Protein AF-A0A7S2AW70-F1 (afdb_monomer_lite)

Organism: NCBI:txid41880

Secondary structure (DSSP, 8-state):
-HHHHHHHHS--S------PBP------SSS-TTEEE-SSSPPEEEEEEEE--GGGB-HHHHHTT-TTS--HHHHHHHHHHHHTT-EEEEEEE-EEE----------B-----SS-PPPP----SGGGTTHHHHHHHHHH-

Radius of gyration: 27.67 Å; chains: 1; bounding box: 59×29×71 Å

pLDDT: mean 71.29, std 17.68, range [46.5, 97.06]

Foldseek 3Di:
DLVVVLVVLDQPPDDPDDFDWDQDQDPDDPDPAQKDFDPPAQWDQDAKDQALDPVFADVVLVVCVDPPDNDPVSVVVSVVSSVVSGGIGGDITGIDRHHRDRDRPRDGDDPRPVSPDDDDDQDPPPVCPDPNNVVSVVSVD

Sequence (141 aa):
ELRDLIRTLGRGSNVTGELRRSLRQVERSRMPDGVVRSSSEPREMRGLEQSDAISRMLPTEYMLLSERAPQPASKQRFHLRRLEHELSCYELSGWTNLPAATSEDKTEVRPTADGGPIIVCLDTSGSMSGAREAVAKCVGL

Structure (mmCIF, N/CA/C/O backbone):
data_AF-A0A7S2AW70-F1
#
_entry.id   AF-A0A7S2AW70-F1
#
loop_
_atom_site.group_PDB
_atom_site.id
_atom_site.type_symbol
_atom_site.label_atom_id
_atom_site.label_alt_id
_atom_site.label_comp_id
_atom_site.label_asym_id
_atom_site.label_entity_id
_atom_site.label_seq_id
_atom_site.pdbx_PDB_ins_code
_atom_site.Cartn_x
_atom_site.Cartn_y
_atom_site.Cartn_z
_atom_site.occupancy
_atom_site.B_iso_or_equiv
_atom_site.auth_seq_id
_atom_site.auth_comp_id
_atom_site.auth_asym_id
_atom_site.auth_atom_id
_atom_site.pdbx_PDB_model_num
ATOM 1 N N . GLU A 1 1 ? 40.892 9.885 -28.367 1.00 57.06 1 GLU A N 1
ATOM 2 C CA . GLU A 1 1 ? 40.682 8.711 -27.488 1.00 57.06 1 GLU A CA 1
ATOM 3 C C . GLU A 1 1 ? 39.300 8.741 -26.812 1.00 57.06 1 GLU A C 1
ATOM 5 O O . GLU A 1 1 ? 38.321 8.445 -27.480 1.00 57.06 1 GLU A O 1
ATOM 10 N N . LEU A 1 2 ? 39.147 9.157 -25.543 1.00 57.28 2 LEU A N 1
ATOM 11 C CA . LEU A 1 2 ? 37.878 8.994 -24.795 1.00 57.28 2 LEU A CA 1
ATOM 12 C C . LEU A 1 2 ? 36.698 9.826 -25.340 1.00 57.28 2 LEU A C 1
ATOM 14 O O . LEU A 1 2 ? 35.571 9.344 -25.406 1.00 57.28 2 LEU A O 1
ATOM 18 N N . ARG A 1 3 ? 36.958 11.061 -25.789 1.00 57.34 3 ARG A N 1
ATOM 19 C CA . ARG A 1 3 ? 35.945 11.913 -26.445 1.00 57.34 3 ARG A CA 1
ATOM 20 C C . ARG A 1 3 ? 35.459 11.336 -27.774 1.00 57.34 3 ARG A C 1
ATOM 22 O O . ARG A 1 3 ? 34.314 11.568 -28.141 1.00 57.34 3 ARG A O 1
ATOM 29 N N . ASP A 1 4 ? 36.314 10.599 -28.477 1.00 63.22 4 ASP A N 1
ATOM 30 C CA . ASP A 1 4 ? 35.952 9.974 -29.749 1.00 63.22 4 ASP A CA 1
ATOM 31 C C . ASP A 1 4 ? 35.090 8.740 -29.494 1.00 63.22 4 ASP A C 1
ATOM 33 O O . ASP A 1 4 ? 34.064 8.586 -30.140 1.00 63.22 4 ASP A O 1
ATOM 37 N N . LEU A 1 5 ? 35.406 7.949 -28.461 1.00 62.53 5 LEU A N 1
ATOM 38 C CA . LEU A 1 5 ? 34.569 6.830 -28.016 1.00 62.53 5 LEU A CA 1
ATOM 39 C C . LEU A 1 5 ? 33.154 7.291 -27.624 1.00 62.53 5 LEU A C 1
ATOM 41 O O . LEU A 1 5 ? 32.171 6.692 -28.047 1.00 62.53 5 LEU A O 1
ATOM 45 N N . ILE A 1 6 ? 33.048 8.395 -26.874 1.00 60.97 6 ILE A N 1
ATOM 46 C CA . ILE A 1 6 ? 31.762 8.997 -26.481 1.00 60.97 6 ILE A CA 1
ATOM 47 C C . ILE A 1 6 ? 31.001 9.537 -27.695 1.00 60.97 6 ILE A C 1
ATOM 49 O O . ILE A 1 6 ? 29.780 9.505 -27.696 1.00 60.97 6 ILE A O 1
ATOM 53 N N . ARG A 1 7 ? 31.681 10.006 -28.747 1.00 58.25 7 ARG A N 1
ATOM 54 C CA . ARG A 1 7 ? 31.029 10.422 -30.002 1.00 58.25 7 ARG A CA 1
ATOM 55 C C . ARG A 1 7 ? 30.567 9.238 -30.846 1.00 58.25 7 ARG A C 1
ATOM 57 O O . ARG A 1 7 ? 29.539 9.353 -31.499 1.00 58.25 7 ARG A O 1
ATOM 64 N N . THR A 1 8 ? 31.288 8.119 -30.806 1.00 61.03 8 THR A N 1
ATOM 65 C CA . THR A 1 8 ? 30.884 6.860 -31.450 1.00 61.03 8 THR A CA 1
ATOM 66 C C . THR A 1 8 ? 29.718 6.196 -30.711 1.00 61.03 8 THR A C 1
ATOM 68 O O . THR A 1 8 ? 28.869 5.576 -31.341 1.00 61.03 8 THR A O 1
ATOM 71 N N . LEU A 1 9 ? 29.657 6.344 -29.383 1.00 62.09 9 LEU A N 1
ATOM 72 C CA . LEU A 1 9 ? 28.533 5.906 -28.547 1.00 62.09 9 LEU A CA 1
ATOM 73 C C . LEU A 1 9 ? 27.366 6.910 -28.595 1.00 62.09 9 LEU A C 1
ATOM 75 O O . LEU A 1 9 ? 26.207 6.532 -28.535 1.00 62.09 9 LEU A O 1
ATOM 79 N N . GLY A 1 10 ? 27.644 8.205 -28.697 1.00 52.88 10 GLY A N 1
ATOM 80 C CA . GLY A 1 10 ? 26.660 9.272 -28.575 1.00 52.88 10 GLY A CA 1
ATOM 81 C C . GLY A 1 10 ? 25.632 9.286 -29.703 1.00 52.88 10 GLY A C 1
ATOM 82 O O . GLY A 1 10 ? 25.942 9.048 -30.867 1.00 52.88 10 GLY A O 1
ATOM 83 N N . ARG A 1 11 ? 24.392 9.631 -29.331 1.00 58.94 11 ARG A N 1
ATOM 84 C CA . ARG A 1 11 ? 23.254 9.866 -30.231 1.00 58.94 11 ARG A CA 1
ATOM 85 C C . ARG A 1 11 ? 23.699 10.691 -31.437 1.00 58.94 11 ARG A C 1
ATOM 87 O O . ARG A 1 11 ? 24.027 11.866 -31.282 1.00 58.94 11 ARG A O 1
ATOM 94 N N . GLY A 1 12 ? 23.685 10.073 -32.618 1.00 51.19 12 GLY A N 1
ATOM 95 C CA . GLY A 1 12 ? 24.036 10.723 -33.874 1.00 51.19 12 GLY A CA 1
ATOM 96 C C . GLY A 1 12 ? 23.278 12.040 -34.030 1.00 51.19 12 GLY A C 1
ATOM 97 O O . GLY A 1 12 ? 22.069 12.052 -34.242 1.00 51.19 12 GLY A O 1
ATOM 98 N N . SER A 1 13 ? 23.994 13.157 -33.908 1.00 47.97 13 SER A N 1
ATOM 99 C CA . SER A 1 13 ? 23.440 14.511 -34.015 1.00 47.97 13 SER A CA 1
ATOM 100 C C . SER A 1 13 ? 23.059 14.894 -35.448 1.00 47.97 13 SER A C 1
ATOM 102 O O . SER A 1 13 ? 22.495 15.961 -35.661 1.00 47.97 13 SER A O 1
ATOM 104 N N . ASN A 1 14 ? 23.341 14.028 -36.426 1.00 51.59 14 ASN A N 1
ATOM 105 C CA . ASN A 1 14 ? 23.134 14.281 -37.850 1.00 51.59 14 ASN A CA 1
ATOM 106 C C . ASN A 1 14 ? 22.245 13.200 -38.483 1.00 51.59 14 ASN A C 1
ATOM 108 O O . ASN A 1 14 ? 22.682 12.499 -39.393 1.00 51.59 14 ASN A O 1
ATOM 112 N N . VAL A 1 15 ? 21.009 13.034 -38.000 1.00 52.91 15 VAL A N 1
ATOM 113 C CA . VAL A 1 15 ? 20.069 12.061 -38.581 1.00 52.91 15 VAL A CA 1
ATOM 114 C C . VAL A 1 15 ? 18.876 12.758 -39.227 1.00 52.91 15 VAL A C 1
ATOM 116 O O . VAL A 1 15 ? 17.962 13.241 -38.563 1.00 52.91 15 VAL A O 1
ATOM 119 N N . THR A 1 16 ? 18.888 12.751 -40.556 1.00 51.47 16 THR A N 1
ATOM 120 C CA . THR A 1 16 ? 17.732 12.899 -41.446 1.00 51.47 16 THR A CA 1
ATOM 121 C C . THR A 1 16 ? 17.115 11.513 -41.662 1.00 51.47 16 THR A C 1
ATOM 123 O O . THR A 1 16 ? 17.454 10.826 -42.622 1.00 51.47 16 THR A O 1
ATOM 126 N N . GLY A 1 17 ? 16.279 11.055 -40.729 1.00 52.06 17 GLY A N 1
ATOM 127 C CA . GLY A 1 17 ? 15.546 9.787 -40.836 1.00 52.06 17 GLY A CA 1
ATOM 128 C C . GLY A 1 17 ? 14.056 10.030 -41.072 1.00 52.06 17 GLY A C 1
ATOM 129 O O . GLY A 1 17 ? 13.496 10.977 -40.519 1.00 52.06 17 GLY A O 1
ATOM 130 N N . GLU A 1 18 ? 13.410 9.195 -41.891 1.00 51.47 18 GLU A N 1
ATOM 131 C CA . GLU A 1 18 ? 11.974 9.321 -42.167 1.00 51.47 18 GLU A CA 1
ATOM 132 C C . GLU A 1 18 ? 11.114 9.072 -40.921 1.00 51.47 18 GLU A C 1
ATOM 134 O O . GLU A 1 18 ? 11.387 8.201 -40.089 1.00 51.47 18 GLU A O 1
ATOM 139 N N . LEU A 1 19 ? 10.044 9.862 -40.813 1.00 51.38 19 LEU A N 1
ATOM 140 C CA . LEU A 1 19 ? 9.111 9.874 -39.694 1.00 51.38 19 LEU A CA 1
ATOM 141 C C . LEU A 1 19 ? 8.426 8.501 -39.553 1.00 51.38 19 LEU A C 1
ATOM 143 O O . LEU A 1 19 ? 7.572 8.140 -40.363 1.00 51.38 19 LEU A O 1
ATOM 147 N N . ARG A 1 20 ? 8.760 7.728 -38.512 1.00 54.00 20 ARG A N 1
ATOM 148 C CA . ARG A 1 20 ? 8.063 6.469 -38.207 1.00 54.00 20 ARG A CA 1
ATOM 149 C C . ARG A 1 20 ? 7.052 6.671 -37.085 1.00 54.00 20 ARG A C 1
ATOM 151 O O . ARG A 1 20 ? 7.392 7.099 -35.989 1.00 54.00 20 ARG A O 1
ATOM 158 N N . ARG A 1 21 ? 5.793 6.329 -37.363 1.00 53.81 21 ARG A N 1
ATOM 159 C CA . ARG A 1 21 ? 4.723 6.272 -36.359 1.00 53.81 21 ARG A CA 1
ATOM 160 C C . ARG A 1 21 ? 4.847 4.947 -35.609 1.00 53.81 21 ARG A C 1
ATOM 162 O O . ARG A 1 21 ? 4.713 3.898 -36.233 1.00 53.81 21 ARG A O 1
ATOM 169 N N . SER A 1 22 ? 5.113 4.981 -34.306 1.00 47.31 22 SER A N 1
ATOM 170 C CA . SER A 1 22 ? 5.024 3.790 -33.459 1.00 47.31 22 SER A CA 1
ATOM 171 C C . SER A 1 22 ? 3.729 3.813 -32.655 1.00 47.31 22 SER A C 1
ATOM 173 O O . SER A 1 22 ? 3.302 4.852 -32.155 1.00 47.31 22 SER A O 1
ATOM 175 N N . LEU A 1 23 ? 3.089 2.650 -32.554 1.00 46.62 23 LEU A N 1
ATOM 176 C CA . LEU A 1 23 ? 1.958 2.443 -31.661 1.00 46.62 23 LEU A CA 1
ATOM 177 C C . LEU A 1 23 ? 2.520 2.354 -30.238 1.00 46.62 23 LEU A C 1
ATOM 179 O O . LEU A 1 23 ? 3.296 1.447 -29.937 1.00 46.62 23 LEU A O 1
ATOM 183 N N . ARG A 1 24 ? 2.180 3.308 -29.368 1.00 49.53 24 ARG A N 1
ATOM 184 C CA . ARG A 1 24 ? 2.496 3.202 -27.940 1.00 49.53 24 ARG A CA 1
ATOM 185 C C . ARG A 1 24 ? 1.381 2.429 -27.251 1.00 49.53 24 ARG A C 1
ATOM 187 O O . ARG A 1 24 ? 0.260 2.916 -27.153 1.00 49.53 24 ARG A O 1
ATOM 194 N N . GLN A 1 25 ? 1.706 1.249 -26.734 1.00 50.03 25 GLN A N 1
ATOM 195 C CA . GLN A 1 25 ? 0.870 0.595 -25.738 1.00 50.03 25 GLN A CA 1
ATOM 196 C C . GLN A 1 25 ? 0.971 1.414 -24.448 1.00 50.03 25 GLN A C 1
ATOM 198 O O . GLN A 1 25 ? 2.033 1.497 -23.833 1.00 50.03 25 GLN A O 1
ATOM 203 N N . VAL A 1 26 ? -0.111 2.098 -24.082 1.00 49.47 26 VAL A N 1
ATOM 204 C CA . VAL A 1 26 ? -0.197 2.804 -22.804 1.00 49.47 26 VAL A CA 1
ATOM 205 C C . VAL A 1 26 ? -0.673 1.794 -21.769 1.00 49.47 26 VAL A C 1
ATOM 207 O O . VAL A 1 26 ? -1.849 1.437 -21.738 1.00 49.47 26 VAL A O 1
ATOM 210 N N . GLU A 1 27 ? 0.241 1.325 -20.923 1.00 47.09 27 GLU A N 1
ATOM 211 C CA . GLU A 1 27 ? -0.125 0.577 -19.722 1.00 47.09 27 GLU A CA 1
ATOM 212 C C . GLU A 1 27 ? -0.909 1.504 -18.794 1.00 47.09 27 GLU A C 1
ATOM 214 O O . GLU A 1 27 ? -0.374 2.403 -18.137 1.00 47.09 27 GLU A O 1
ATOM 219 N N . ARG A 1 28 ? -2.229 1.327 -18.776 1.00 46.66 28 ARG A N 1
ATOM 220 C CA . ARG A 1 28 ? -3.062 1.946 -17.757 1.00 46.66 28 ARG A CA 1
ATOM 221 C C . ARG A 1 28 ? -2.928 1.132 -16.480 1.00 46.66 28 ARG A C 1
ATOM 223 O O . ARG A 1 28 ? -3.422 0.015 -16.403 1.00 46.66 28 ARG A O 1
ATOM 230 N N . SER A 1 29 ? -2.406 1.801 -15.458 1.00 46.50 29 SER A N 1
ATOM 231 C CA . SER A 1 29 ? -2.372 1.368 -14.062 1.00 46.50 29 SER A CA 1
ATOM 232 C C . SER A 1 29 ? -1.184 0.487 -13.690 1.00 46.50 29 SER A C 1
ATOM 234 O O . SER A 1 29 ? -0.653 -0.264 -14.493 1.00 46.50 29 SER A O 1
ATOM 236 N N . ARG A 1 30 ? -0.785 0.608 -12.421 1.00 49.00 30 ARG A N 1
ATOM 237 C CA . ARG A 1 30 ? 0.294 -0.119 -11.733 1.00 49.00 30 ARG A CA 1
ATOM 238 C C . ARG A 1 30 ? -0.058 -1.610 -11.547 1.00 49.00 30 ARG A C 1
ATOM 240 O O . ARG A 1 30 ? 0.011 -2.117 -10.431 1.00 49.00 30 ARG A O 1
ATOM 247 N N . MET A 1 31 ? -0.538 -2.272 -12.596 1.00 49.56 31 MET A N 1
ATOM 248 C CA . MET A 1 31 ? -1.086 -3.629 -12.577 1.00 49.56 31 MET A CA 1
ATOM 249 C C . MET A 1 31 ? -0.287 -4.534 -13.526 1.00 49.56 31 MET A C 1
ATOM 251 O O . MET A 1 31 ? 0.224 -4.037 -14.525 1.00 49.56 31 MET A O 1
ATOM 255 N N . PRO A 1 32 ? -0.177 -5.843 -13.240 1.00 49.19 32 PRO A N 1
ATOM 256 C CA . PRO A 1 32 ? 0.391 -6.811 -14.177 1.00 49.19 32 PRO A CA 1
ATOM 257 C C . PRO A 1 32 ? -0.370 -6.823 -15.512 1.00 49.19 32 PRO A C 1
ATOM 259 O O . PRO A 1 32 ? -1.577 -6.566 -15.535 1.00 49.19 32 PRO A O 1
ATOM 262 N N . ASP A 1 33 ? 0.326 -7.161 -16.599 1.00 49.91 33 ASP A N 1
ATOM 263 C CA . ASP A 1 33 ? -0.236 -7.232 -17.951 1.00 49.91 33 ASP A CA 1
ATOM 264 C C . ASP A 1 33 ? -1.578 -7.979 -18.002 1.00 49.91 33 ASP A C 1
ATOM 266 O O . ASP A 1 33 ? -1.687 -9.141 -17.611 1.00 49.91 33 ASP A O 1
ATOM 270 N N . GLY A 1 34 ? -2.599 -7.306 -18.540 1.00 55.84 34 GLY A N 1
ATOM 271 C CA . GLY A 1 34 ? -3.850 -7.932 -18.972 1.00 55.84 34 GLY A CA 1
ATOM 272 C C . GLY A 1 34 ? -4.883 -8.225 -17.887 1.00 55.84 34 GLY A C 1
ATOM 273 O O . GLY A 1 34 ? -5.829 -8.951 -18.176 1.00 55.84 34 GLY A O 1
ATOM 274 N N . VAL A 1 35 ? -4.759 -7.686 -16.668 1.00 60.81 35 VAL A N 1
ATOM 275 C CA . VAL A 1 35 ? -5.699 -8.008 -15.582 1.00 60.81 35 VAL A CA 1
ATOM 276 C C . VAL A 1 35 ? -6.289 -6.758 -14.926 1.00 60.81 35 VAL A C 1
ATOM 278 O O . VAL A 1 35 ? -5.572 -5.901 -14.412 1.00 60.81 35 VAL A O 1
ATOM 281 N N . VAL A 1 36 ? -7.621 -6.661 -14.898 1.00 62.88 36 VAL A N 1
ATOM 282 C CA . VAL A 1 36 ? -8.357 -5.583 -14.215 1.00 62.88 36 VAL A CA 1
ATOM 283 C C . VAL A 1 36 ? -9.093 -6.163 -13.010 1.00 62.88 36 VAL A C 1
ATOM 285 O O . VAL A 1 36 ? -9.616 -7.279 -13.059 1.00 62.88 36 VAL A O 1
ATOM 288 N N . ARG A 1 37 ? -9.148 -5.397 -11.914 1.00 64.31 37 ARG A N 1
ATOM 289 C CA . ARG A 1 37 ? -9.994 -5.737 -10.766 1.00 64.31 37 ARG A CA 1
ATOM 290 C C . ARG A 1 37 ? -11.453 -5.714 -11.201 1.00 64.31 37 ARG A C 1
ATOM 292 O O . ARG A 1 37 ? -11.956 -4.669 -11.605 1.00 64.31 37 ARG A O 1
ATOM 299 N N . SER A 1 38 ? -12.123 -6.847 -11.082 1.00 65.00 38 SER A N 1
ATOM 300 C CA . SER A 1 38 ? -13.531 -6.981 -11.421 1.00 65.00 38 SER A CA 1
ATOM 301 C C . SER A 1 38 ? -14.346 -7.312 -10.181 1.00 65.00 38 SER A C 1
ATOM 303 O O . SER A 1 38 ? -13.997 -8.191 -9.393 1.00 65.00 38 SER A O 1
ATOM 305 N N . SER A 1 39 ? -15.457 -6.599 -10.007 1.00 64.94 39 SER A N 1
ATOM 306 C CA . SER A 1 39 ? -16.434 -6.875 -8.954 1.00 64.94 39 SER A CA 1
ATOM 307 C C . SER A 1 39 ? -17.309 -8.096 -9.257 1.00 64.94 39 SER A C 1
ATOM 309 O O . SER A 1 39 ? -17.989 -8.566 -8.345 1.00 64.94 39 SER A O 1
ATOM 311 N N . SER A 1 40 ? -17.295 -8.600 -10.500 1.00 66.62 40 SER A N 1
ATOM 312 C CA . SER A 1 40 ? -18.115 -9.730 -10.956 1.00 66.62 40 SER A CA 1
ATOM 313 C C . SER A 1 40 ? -17.413 -11.088 -10.893 1.00 66.62 40 SER A C 1
ATOM 315 O O . SER A 1 40 ? -18.087 -12.106 -11.010 1.00 66.62 40 SER A O 1
ATOM 317 N N . G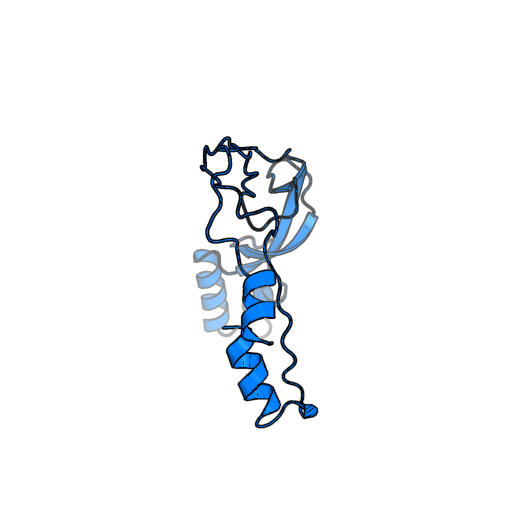LU A 1 41 ? -16.091 -11.123 -10.717 1.00 73.69 41 GLU A N 1
ATOM 318 C CA . GLU A 1 41 ? -15.333 -12.378 -10.632 1.00 73.69 41 GLU A CA 1
ATOM 319 C C . GLU A 1 41 ? -15.322 -12.962 -9.216 1.00 73.69 41 GLU A C 1
ATOM 321 O O . GLU A 1 41 ? -15.451 -12.217 -8.234 1.00 73.69 41 GLU A O 1
ATOM 326 N N . PRO A 1 42 ? -15.093 -14.284 -9.080 1.00 66.50 42 PRO A N 1
ATOM 327 C CA . PRO A 1 42 ? -14.761 -14.896 -7.801 1.00 66.50 42 PRO A CA 1
ATOM 328 C C . PRO A 1 42 ? -13.619 -14.133 -7.119 1.00 66.50 42 PRO A C 1
ATOM 330 O O . PRO A 1 42 ? -12.559 -13.901 -7.701 1.00 66.50 42 PRO A O 1
ATOM 333 N N . ARG A 1 43 ? -13.860 -13.696 -5.881 1.00 78.31 43 ARG A N 1
ATOM 334 C CA . ARG A 1 43 ? -12.911 -12.878 -5.122 1.00 78.31 43 ARG A CA 1
ATOM 335 C C . ARG A 1 43 ? -12.053 -13.763 -4.235 1.00 78.31 43 ARG A C 1
ATOM 337 O O . ARG A 1 43 ? -12.583 -14.506 -3.413 1.00 78.31 43 ARG A O 1
ATOM 344 N N . GLU A 1 44 ? -10.744 -13.617 -4.362 1.00 81.62 44 GLU A N 1
ATOM 345 C CA . GLU A 1 44 ? -9.764 -14.263 -3.496 1.00 81.62 44 GLU A CA 1
ATOM 346 C C . GLU A 1 44 ? -9.170 -13.257 -2.510 1.00 81.62 44 GLU A C 1
ATOM 348 O O . GLU A 1 44 ? -9.088 -12.053 -2.780 1.00 81.62 44 GLU A O 1
ATOM 353 N N . MET A 1 45 ? -8.742 -13.765 -1.355 1.00 85.75 45 MET A N 1
ATOM 354 C CA . MET A 1 45 ? -8.034 -12.978 -0.355 1.00 85.75 45 MET A CA 1
ATOM 355 C C . MET A 1 45 ? -6.560 -12.880 -0.754 1.00 85.75 45 MET A C 1
ATOM 357 O O . MET A 1 45 ? -5.861 -13.892 -0.763 1.00 85.75 45 MET A O 1
ATOM 361 N N . ARG A 1 46 ? -6.088 -11.682 -1.113 1.00 81.81 46 ARG A N 1
ATOM 362 C CA . ARG A 1 46 ? -4.734 -11.506 -1.682 1.00 81.81 46 ARG A CA 1
ATOM 363 C C . ARG A 1 46 ? -3.856 -10.465 -1.000 1.00 81.81 46 ARG A C 1
ATOM 365 O O . ARG A 1 46 ? -2.663 -10.416 -1.291 1.00 81.81 46 ARG A O 1
ATOM 372 N N . GLY A 1 47 ? -4.409 -9.658 -0.102 1.00 88.44 47 GLY A N 1
ATOM 373 C CA . GLY A 1 47 ? -3.682 -8.538 0.483 1.00 88.44 47 GLY A CA 1
ATOM 374 C C . GLY A 1 47 ? -4.400 -7.899 1.662 1.00 88.44 47 GLY A C 1
ATOM 375 O O . GLY A 1 47 ? -5.274 -8.507 2.287 1.00 88.44 47 GLY A O 1
ATOM 376 N N . LEU A 1 48 ? -4.010 -6.660 1.947 1.00 92.12 48 LEU A N 1
ATOM 377 C CA . LEU A 1 48 ? -4.614 -5.803 2.958 1.00 92.12 48 LEU A CA 1
ATOM 378 C C . LEU A 1 48 ? -5.114 -4.522 2.293 1.00 92.12 48 LEU A C 1
ATOM 380 O O . LEU A 1 48 ? -4.432 -3.955 1.443 1.00 92.12 48 LEU A O 1
ATOM 384 N N . GLU A 1 49 ? -6.277 -4.054 2.715 1.00 92.69 49 GLU A N 1
ATOM 385 C CA . GLU A 1 49 ? -6.877 -2.795 2.286 1.00 92.69 49 GLU A CA 1
ATOM 386 C C . GLU A 1 49 ? -7.385 -2.012 3.500 1.00 92.69 49 GLU A C 1
ATOM 388 O O . GLU A 1 49 ? -7.563 -2.567 4.586 1.00 92.69 49 GLU A O 1
ATOM 393 N N . GLN A 1 50 ? -7.629 -0.719 3.312 1.00 94.88 50 GLN A N 1
ATOM 394 C CA . GLN A 1 50 ? -8.404 0.077 4.257 1.00 94.88 50 GLN A CA 1
ATOM 395 C C . GLN A 1 50 ? -9.871 0.060 3.828 1.00 94.88 50 GLN A C 1
ATOM 397 O O . GLN A 1 50 ? -10.187 0.295 2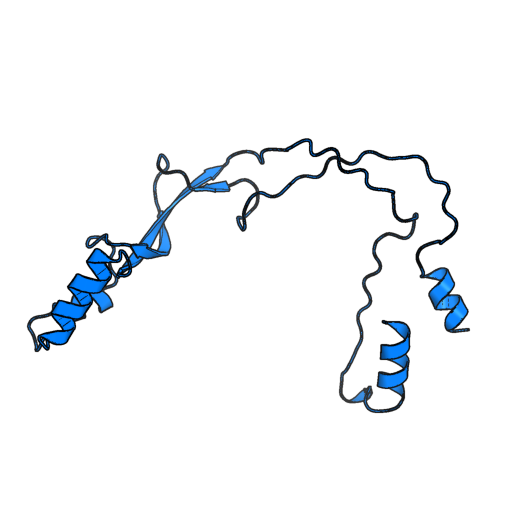.661 1.00 94.88 50 GLN A O 1
ATOM 402 N N . SER A 1 51 ? -10.760 -0.297 4.750 1.00 93.38 51 SER A N 1
ATOM 403 C CA . SER A 1 51 ? -12.198 -0.387 4.502 1.00 93.38 51 SER A CA 1
ATOM 404 C C . SER A 1 51 ? -12.980 -0.193 5.808 1.00 93.38 51 SER A C 1
ATOM 406 O O . SER A 1 51 ? -12.414 -0.002 6.877 1.00 93.38 51 SER A O 1
ATOM 408 N N . ASP A 1 52 ? -14.304 -0.248 5.750 1.00 94.50 52 ASP A N 1
ATOM 409 C CA . ASP A 1 52 ? -15.217 -0.311 6.898 1.00 94.50 52 ASP A CA 1
ATOM 410 C C . ASP A 1 52 ? -15.822 -1.721 7.086 1.00 94.50 52 ASP A C 1
ATOM 412 O O . ASP A 1 52 ? -16.685 -1.946 7.945 1.00 94.50 52 ASP A O 1
ATOM 416 N N . ALA A 1 53 ? -15.367 -2.690 6.284 1.00 92.88 53 ALA A N 1
ATOM 417 C CA . ALA A 1 53 ? -15.881 -4.052 6.234 1.00 92.88 53 ALA A CA 1
ATOM 418 C C . ALA A 1 53 ? -15.486 -4.888 7.468 1.00 92.88 53 ALA A C 1
ATOM 420 O O . ALA A 1 53 ? -14.471 -5.587 7.478 1.00 92.88 53 ALA A O 1
ATOM 421 N N . ILE A 1 54 ? -16.355 -4.901 8.486 1.00 93.06 54 ILE A N 1
ATOM 422 C CA . ILE A 1 54 ? -16.172 -5.671 9.736 1.00 93.06 54 ILE A CA 1
ATOM 423 C C . ILE A 1 54 ? -15.897 -7.157 9.478 1.00 93.06 54 ILE A C 1
ATOM 425 O O . ILE A 1 54 ? -15.065 -7.751 10.155 1.00 93.06 54 ILE A O 1
ATOM 429 N N . SER A 1 55 ? -16.558 -7.767 8.492 1.00 92.38 55 SER A N 1
ATOM 430 C CA . SER A 1 55 ? -16.394 -9.197 8.190 1.00 92.38 55 SER A CA 1
ATOM 431 C C . SER A 1 55 ? -14.991 -9.571 7.712 1.00 92.38 55 SER A C 1
ATOM 433 O O . SER A 1 55 ? -14.635 -10.746 7.737 1.00 92.38 55 SER A O 1
ATOM 435 N N . ARG A 1 56 ? -14.202 -8.584 7.273 1.00 92.94 56 ARG A N 1
ATOM 436 C CA . ARG A 1 56 ? -12.837 -8.768 6.778 1.00 92.94 56 ARG A CA 1
ATOM 437 C C . ARG A 1 56 ? -11.800 -8.021 7.595 1.00 92.94 56 ARG A C 1
ATOM 439 O O . ARG A 1 56 ? -10.639 -8.033 7.205 1.00 92.94 56 ARG A O 1
ATOM 446 N N . MET A 1 57 ? -12.184 -7.347 8.678 1.00 94.69 57 MET A N 1
ATOM 447 C CA . MET A 1 57 ? -11.218 -6.612 9.490 1.00 94.69 57 MET A CA 1
ATOM 448 C C . MET A 1 57 ? -10.159 -7.558 10.055 1.00 94.69 57 MET A C 1
ATOM 450 O O . MET A 1 57 ? -10.437 -8.722 10.361 1.00 94.69 57 MET A O 1
ATOM 454 N N . LEU A 1 58 ? -8.947 -7.048 10.232 1.00 94.44 58 LEU A N 1
ATOM 455 C CA . LEU A 1 58 ? -7.901 -7.808 10.892 1.00 94.44 58 LEU A CA 1
ATOM 456 C C . LEU A 1 58 ? -8.278 -8.090 12.356 1.00 94.44 58 LEU A C 1
ATOM 458 O O . LEU A 1 58 ? -8.877 -7.237 13.017 1.00 94.44 58 LEU A O 1
ATOM 462 N N . PRO A 1 59 ? -7.868 -9.240 12.923 1.00 92.25 59 PRO A N 1
ATOM 463 C CA . PRO A 1 59 ? -8.104 -9.547 14.335 1.00 92.25 59 PRO A CA 1
ATOM 464 C C . PRO A 1 59 ? -7.557 -8.480 15.295 1.00 92.25 59 PRO A C 1
ATOM 466 O O . PRO A 1 59 ? -8.086 -8.289 16.387 1.00 92.25 59 PRO A O 1
ATOM 469 N N . THR A 1 60 ? -6.517 -7.753 14.885 1.00 91.19 60 THR A N 1
ATOM 470 C CA . THR A 1 60 ? -5.948 -6.626 15.633 1.00 91.19 60 THR A CA 1
ATOM 471 C C . THR A 1 60 ? -6.915 -5.449 15.757 1.00 91.19 60 THR A C 1
ATOM 473 O O . THR A 1 60 ? -6.963 -4.827 16.815 1.00 91.19 60 THR A O 1
ATOM 476 N N . GLU A 1 61 ? -7.734 -5.179 14.738 1.00 92.50 61 GLU A N 1
ATOM 477 C CA . GLU A 1 61 ? -8.796 -4.165 14.803 1.00 92.50 61 GLU A CA 1
ATOM 478 C C . GLU A 1 61 ? -9.886 -4.582 15.792 1.00 92.50 61 GLU A C 1
ATOM 480 O O . GLU A 1 61 ? -10.353 -3.776 16.597 1.00 92.50 61 GLU A O 1
ATOM 485 N N . TYR A 1 62 ? -10.234 -5.872 15.800 1.00 90.75 62 TYR A N 1
ATOM 486 C CA . TYR A 1 62 ? -11.204 -6.428 16.743 1.00 90.75 62 TYR A CA 1
ATOM 487 C C . TYR A 1 62 ? -10.748 -6.301 18.203 1.00 90.75 62 TYR A C 1
ATOM 489 O O . TYR A 1 62 ? -11.567 -6.075 19.094 1.00 90.75 62 TYR A O 1
ATOM 497 N N . MET A 1 63 ? -9.440 -6.384 18.473 1.00 89.38 63 MET A N 1
ATOM 498 C CA . MET A 1 63 ? -8.910 -6.216 19.832 1.00 89.38 63 MET A CA 1
ATOM 499 C C . MET A 1 63 ? -9.235 -4.846 20.440 1.00 89.38 63 MET A C 1
ATOM 501 O O . MET A 1 63 ? -9.362 -4.756 21.659 1.00 89.38 63 MET A O 1
ATOM 505 N N . LEU A 1 64 ? -9.455 -3.803 19.629 1.00 88.75 64 LEU A N 1
ATOM 506 C CA . LEU A 1 64 ? -9.872 -2.482 20.120 1.00 88.75 64 LEU A CA 1
ATOM 507 C C . LEU A 1 64 ? -11.269 -2.494 20.765 1.00 88.75 64 LEU A C 1
ATOM 509 O O . LEU A 1 64 ? -11.561 -1.629 21.599 1.00 88.75 64 LEU A O 1
ATOM 513 N N . LEU A 1 65 ? -12.105 -3.471 20.395 1.00 88.56 65 LEU A N 1
ATOM 514 C CA . LEU A 1 65 ? -13.454 -3.694 20.920 1.00 88.56 65 LEU A CA 1
ATOM 515 C C . LEU A 1 65 ? -13.511 -4.715 22.068 1.00 88.56 65 LEU A C 1
ATOM 517 O O . LEU A 1 65 ? -14.513 -4.754 22.781 1.00 88.56 65 LEU A O 1
ATOM 521 N N . SER A 1 66 ? -12.465 -5.529 22.242 1.00 83.44 66 SER A N 1
ATOM 522 C CA . SER A 1 66 ? -12.431 -6.663 23.177 1.00 83.44 66 SER A CA 1
ATOM 523 C C . SER A 1 66 ? -12.690 -6.255 24.630 1.00 83.44 66 SER A C 1
ATOM 525 O O . SER A 1 66 ? -12.123 -5.287 25.125 1.00 83.44 66 SER A O 1
ATOM 527 N N . GLU A 1 67 ? -13.506 -7.037 25.340 1.00 66.94 67 GLU A N 1
ATOM 528 C CA . GLU A 1 67 ? -14.003 -6.749 26.694 1.00 66.94 67 GLU A CA 1
ATOM 529 C C . GLU A 1 67 ? -12.981 -6.959 27.820 1.00 66.94 67 GLU A C 1
ATOM 531 O O . GLU A 1 67 ? -13.195 -6.483 28.933 1.00 66.94 67 GLU A O 1
ATOM 536 N N . ARG A 1 68 ? -11.844 -7.618 27.553 1.00 65.75 68 ARG A N 1
ATOM 537 C CA . ARG A 1 68 ? -10.880 -7.975 28.612 1.00 65.75 68 ARG A CA 1
ATOM 538 C C . ARG A 1 68 ? -10.128 -6.793 29.240 1.00 65.75 68 ARG A C 1
ATOM 540 O O . ARG A 1 68 ? -9.553 -6.994 30.302 1.00 65.75 68 ARG A O 1
ATOM 547 N N . ALA A 1 69 ? -10.156 -5.608 28.620 1.00 58.81 69 ALA A N 1
ATOM 548 C CA . ALA A 1 69 ? -9.954 -4.281 29.231 1.00 58.81 69 ALA A CA 1
ATOM 549 C C . ALA A 1 69 ? -9.947 -3.191 28.130 1.00 58.81 69 ALA A C 1
ATOM 551 O O . ALA A 1 69 ? -8.902 -2.595 27.853 1.00 58.81 69 ALA A O 1
ATOM 552 N N . PRO A 1 70 ? -11.071 -2.928 27.442 1.00 61.28 70 PRO A N 1
ATOM 553 C CA . PRO A 1 70 ? -11.102 -1.892 26.427 1.00 61.28 70 PRO A CA 1
ATOM 554 C C . PRO A 1 70 ? -11.082 -0.535 27.123 1.00 61.28 70 PRO A C 1
ATOM 556 O O . PRO A 1 70 ? -12.020 -0.167 27.832 1.00 61.28 70 PRO A O 1
ATOM 559 N N . GLN A 1 71 ? -10.015 0.228 26.906 1.00 77.31 71 GLN A N 1
ATOM 560 C CA . GLN A 1 71 ? -10.003 1.636 27.284 1.00 77.31 71 GLN A CA 1
ATOM 561 C C . GLN A 1 71 ? -11.121 2.350 26.501 1.00 77.31 71 GLN A C 1
ATOM 563 O O . GLN A 1 71 ? -11.252 2.105 25.302 1.00 77.31 71 GLN A O 1
ATOM 568 N N . PRO A 1 72 ? -11.917 3.259 27.092 1.00 80.69 72 PRO A N 1
ATOM 569 C CA . PRO A 1 72 ? -12.967 3.987 26.364 1.00 80.69 72 PRO A CA 1
ATOM 570 C C . PRO A 1 72 ? -12.462 4.621 25.054 1.00 80.69 72 PRO A C 1
ATOM 572 O O . PRO A 1 72 ? -13.137 4.592 24.025 1.00 80.69 72 PRO A O 1
ATOM 575 N N . ALA A 1 73 ? -11.209 5.085 25.070 1.00 85.88 73 ALA A N 1
ATOM 576 C CA . ALA A 1 73 ? -10.510 5.622 23.911 1.00 85.88 73 ALA A CA 1
ATOM 577 C C . ALA A 1 73 ? -10.256 4.596 22.783 1.00 85.88 73 ALA A C 1
ATOM 579 O O . ALA A 1 73 ? -10.227 4.988 21.619 1.00 85.88 73 ALA A O 1
ATOM 580 N N . SER A 1 74 ? -10.077 3.298 23.071 1.00 88.31 74 SER A N 1
ATOM 581 C CA . SER A 1 74 ? -9.851 2.274 22.034 1.00 88.31 74 SER A CA 1
ATOM 582 C C . SER A 1 74 ? -11.119 2.001 21.232 1.00 88.31 74 SER A C 1
ATOM 584 O O . SER A 1 74 ? -11.069 1.971 20.003 1.00 88.31 74 SER A O 1
ATOM 586 N N . LYS A 1 75 ? -12.269 1.897 21.913 1.00 90.56 75 LYS A N 1
ATOM 587 C CA . LYS A 1 75 ? -13.577 1.761 21.257 1.00 90.56 75 LYS A CA 1
ATOM 588 C C . LYS A 1 75 ? -13.887 2.986 20.406 1.00 90.56 75 LYS A C 1
ATOM 590 O O . LYS A 1 75 ? -14.282 2.848 19.253 1.00 90.56 75 LYS A O 1
ATOM 595 N N . GLN A 1 76 ? -13.642 4.184 20.941 1.00 92.19 76 GLN A N 1
ATOM 596 C CA . GLN A 1 76 ? -13.817 5.422 20.184 1.00 92.19 76 GLN A CA 1
ATOM 597 C C . GLN A 1 76 ? -12.936 5.446 18.927 1.00 92.19 76 GLN A C 1
ATOM 599 O O . GLN A 1 76 ? -13.436 5.747 17.849 1.00 92.19 76 GLN A O 1
ATOM 604 N N . ARG A 1 77 ? -11.656 5.064 19.035 1.00 91.81 77 ARG A N 1
ATOM 605 C CA . ARG A 1 77 ? -10.748 4.960 17.880 1.00 91.81 77 ARG A CA 1
ATOM 606 C C . ARG A 1 77 ? -11.236 3.965 16.833 1.00 91.81 77 ARG A C 1
ATOM 608 O O . ARG A 1 77 ? -11.175 4.276 15.650 1.00 91.81 77 ARG A O 1
ATOM 615 N N . PHE A 1 78 ? -11.740 2.804 17.250 1.00 94.00 78 PHE A N 1
ATOM 616 C CA . PHE A 1 78 ? -12.335 1.838 16.326 1.00 94.00 78 PHE A CA 1
ATOM 617 C C . PHE A 1 78 ? -13.511 2.457 15.557 1.00 94.00 78 PHE A C 1
ATOM 619 O O . PHE A 1 78 ? -13.578 2.352 14.335 1.00 94.00 78 PHE A O 1
ATOM 626 N N . HIS A 1 79 ? -14.424 3.132 16.261 1.00 94.62 79 HIS A N 1
ATOM 627 C CA . HIS A 1 79 ? -15.587 3.752 15.629 1.00 94.62 79 HIS A CA 1
ATOM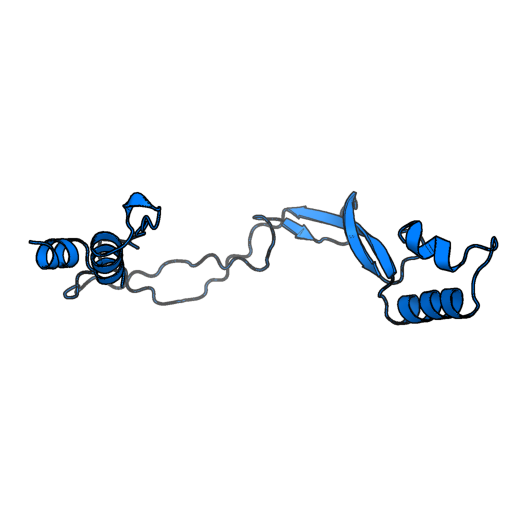 628 C C . HIS A 1 79 ? -15.205 4.889 14.677 1.00 94.62 79 HIS A C 1
ATOM 630 O O . HIS A 1 79 ? -15.769 4.954 13.589 1.00 94.62 79 HIS A O 1
ATOM 636 N N . LEU A 1 80 ? -14.236 5.734 15.045 1.00 95.69 80 LEU A N 1
ATOM 637 C CA . LEU A 1 80 ? -13.729 6.798 14.173 1.00 95.69 80 LEU A CA 1
ATOM 638 C C . LEU A 1 80 ? -13.116 6.224 12.892 1.00 95.69 80 LEU A C 1
ATOM 640 O O . LEU A 1 80 ? -13.566 6.562 11.804 1.00 95.69 80 LEU A O 1
ATOM 644 N N . ARG A 1 81 ? -12.201 5.256 13.015 1.00 94.88 81 ARG A N 1
ATOM 645 C CA . ARG A 1 81 ? -11.573 4.623 11.845 1.00 94.88 81 ARG A CA 1
ATOM 646 C C . ARG A 1 81 ? -12.576 3.902 10.957 1.00 94.88 81 ARG A C 1
ATOM 648 O O . ARG A 1 81 ? -12.426 3.897 9.743 1.00 94.88 81 ARG A O 1
ATOM 655 N N . ARG A 1 82 ? -13.625 3.309 11.534 1.00 95.38 82 ARG A N 1
ATOM 656 C CA . ARG A 1 82 ? -14.712 2.720 10.746 1.00 95.38 82 ARG A CA 1
ATOM 657 C C . ARG A 1 82 ? -15.481 3.775 9.952 1.00 95.38 82 ARG A C 1
ATOM 659 O O . ARG A 1 82 ? -15.801 3.518 8.799 1.00 95.38 82 ARG A O 1
ATOM 666 N N . LEU A 1 83 ? -15.788 4.923 10.558 1.00 97.06 83 LEU A N 1
ATOM 667 C CA . LEU A 1 83 ? -16.469 6.031 9.877 1.00 97.06 83 LEU A CA 1
ATOM 668 C C . LEU A 1 83 ? -15.613 6.626 8.752 1.00 97.06 83 LEU A C 1
ATOM 670 O O . LEU A 1 83 ? -16.151 7.040 7.733 1.00 97.06 83 LEU A O 1
ATOM 674 N N . GLU A 1 84 ? -14.293 6.631 8.927 1.00 96.88 84 GLU A N 1
ATOM 675 C CA . GLU A 1 84 ? -13.325 7.121 7.939 1.00 96.88 84 GLU A CA 1
ATOM 676 C C . GLU A 1 84 ? -12.963 6.070 6.870 1.00 96.88 84 GLU A C 1
ATOM 678 O O . GLU A 1 84 ? -12.190 6.364 5.966 1.00 96.88 84 GLU A O 1
ATOM 683 N N . HIS A 1 85 ? -13.538 4.859 6.926 1.00 95.75 85 HIS A N 1
ATOM 684 C CA . HIS A 1 85 ? -13.173 3.716 6.072 1.00 95.75 85 HIS A CA 1
ATOM 685 C C . HIS A 1 85 ? -11.681 3.329 6.159 1.00 95.75 85 HIS A C 1
ATOM 687 O O . HIS A 1 85 ? -11.095 2.823 5.205 1.00 95.75 85 HIS A O 1
ATOM 693 N N . GLU A 1 86 ? -11.075 3.516 7.330 1.00 96.25 86 GLU A N 1
ATOM 694 C CA . GLU A 1 86 ? -9.655 3.277 7.598 1.00 96.25 86 GLU A CA 1
ATOM 695 C C . GLU A 1 86 ? -9.379 2.001 8.414 1.00 96.25 86 GLU A C 1
ATOM 697 O O . GLU A 1 86 ? -8.263 1.829 8.915 1.00 96.25 86 GLU A O 1
ATOM 702 N N . LEU A 1 87 ? -10.342 1.087 8.600 1.00 95.56 87 LEU A N 1
ATOM 703 C CA . LEU A 1 87 ? -10.045 -0.191 9.264 1.00 95.56 87 LEU A CA 1
ATOM 704 C C . LEU A 1 87 ? -9.149 -1.042 8.370 1.00 95.56 87 LEU A C 1
ATOM 706 O O . LEU A 1 87 ? -9.403 -1.188 7.176 1.00 95.56 87 LEU A O 1
ATOM 710 N N . SER A 1 88 ? -8.127 -1.656 8.962 1.00 95.88 88 SER A N 1
ATOM 711 C CA . SER A 1 88 ? -7.295 -2.618 8.242 1.00 95.88 88 SER A CA 1
ATOM 712 C C . SER A 1 88 ? -8.115 -3.882 7.990 1.00 95.88 88 SER A C 1
ATOM 714 O O . SER A 1 88 ? -8.504 -4.568 8.939 1.00 95.88 88 SER A O 1
ATOM 716 N N . CYS A 1 89 ? -8.366 -4.205 6.728 1.00 94.81 89 CYS A N 1
ATOM 717 C CA . CYS A 1 89 ? -9.157 -5.349 6.298 1.00 94.81 89 CYS A CA 1
ATOM 718 C C . CYS A 1 89 ? -8.358 -6.237 5.343 1.00 94.81 89 CYS A C 1
ATOM 720 O O . CYS A 1 89 ? -7.477 -5.774 4.625 1.00 94.81 89 CYS A O 1
ATOM 722 N N . TYR A 1 90 ? -8.693 -7.522 5.303 1.00 93.31 90 TYR A N 1
ATOM 723 C CA . TYR A 1 90 ? -8.261 -8.406 4.236 1.00 93.31 90 TYR A CA 1
ATOM 724 C C . TYR A 1 90 ? -8.891 -7.975 2.911 1.00 93.31 90 TYR A C 1
ATOM 726 O O . TYR A 1 90 ? -10.117 -7.865 2.784 1.00 93.31 90 TYR A O 1
ATOM 734 N N . GLU A 1 91 ? -8.033 -7.764 1.921 1.00 89.75 91 GLU A N 1
ATOM 735 C CA . GLU A 1 91 ? -8.422 -7.353 0.582 1.00 89.75 91 GLU A CA 1
ATOM 736 C C . GLU A 1 91 ? -9.037 -8.526 -0.182 1.00 89.75 91 GLU A C 1
ATOM 738 O O . GLU A 1 91 ? -8.427 -9.594 -0.302 1.00 89.75 91 GLU A O 1
ATOM 743 N N . LEU A 1 92 ? -10.236 -8.304 -0.727 1.00 84.69 92 LEU A N 1
ATOM 744 C CA . LEU A 1 92 ? -10.887 -9.221 -1.657 1.00 84.69 92 LEU A CA 1
ATOM 745 C C . LEU A 1 92 ? -10.714 -8.719 -3.085 1.00 84.69 92 LEU A C 1
ATOM 747 O O . LEU A 1 92 ? -11.380 -7.774 -3.507 1.00 84.69 92 LEU A O 1
ATOM 751 N N . SER A 1 93 ? -9.869 -9.399 -3.852 1.00 76.50 93 SER A N 1
ATOM 752 C CA . SER A 1 93 ? -9.645 -9.082 -5.260 1.00 76.50 93 SER A CA 1
ATOM 753 C C . SER A 1 93 ? -10.153 -10.214 -6.148 1.00 76.50 93 SER A C 1
ATOM 755 O O . SER A 1 93 ? -9.729 -11.357 -5.990 1.00 76.50 93 SER A O 1
ATOM 757 N N . GLY A 1 94 ? -11.053 -9.886 -7.074 1.00 72.81 94 GLY A N 1
ATOM 758 C CA . GLY A 1 94 ? -11.381 -10.707 -8.237 1.00 72.81 94 GLY A CA 1
ATOM 759 C C . GLY A 1 94 ? -10.683 -10.107 -9.451 1.00 72.81 94 GLY A C 1
ATOM 760 O O . GLY A 1 94 ? -10.698 -8.889 -9.640 1.00 72.81 94 GLY A O 1
ATOM 761 N N . TRP A 1 95 ? -10.015 -10.939 -10.234 1.00 67.88 95 TRP A N 1
ATOM 762 C CA . TRP A 1 95 ? -9.176 -10.514 -11.347 1.00 67.88 95 TRP A CA 1
ATOM 763 C C . TRP A 1 95 ? -9.766 -11.067 -12.643 1.00 67.88 95 TRP A C 1
ATOM 765 O O . TRP A 1 95 ? -9.859 -12.281 -12.793 1.00 67.88 95 TRP A O 1
ATOM 775 N N . THR A 1 96 ? -10.153 -10.192 -13.574 1.00 64.94 96 THR A N 1
ATOM 776 C CA . THR A 1 96 ? -10.546 -10.605 -14.931 1.00 64.94 96 THR A CA 1
ATOM 777 C C . THR A 1 96 ? -9.397 -10.317 -15.879 1.00 64.94 96 THR A C 1
ATOM 779 O O . THR A 1 96 ? -8.841 -9.215 -15.860 1.00 64.94 96 THR A O 1
ATOM 782 N N . ASN A 1 97 ? -9.097 -11.273 -16.757 1.00 62.34 97 ASN A N 1
ATOM 783 C CA . ASN A 1 97 ? -8.234 -11.020 -17.902 1.00 62.34 97 ASN A CA 1
ATOM 784 C C . ASN A 1 97 ? -8.977 -10.111 -18.890 1.00 62.34 97 ASN A C 1
ATOM 786 O O . ASN A 1 97 ? -9.852 -10.568 -19.624 1.00 62.34 97 ASN A O 1
ATOM 790 N N . LEU A 1 98 ? -8.658 -8.821 -18.883 1.00 59.59 98 LEU A N 1
ATOM 791 C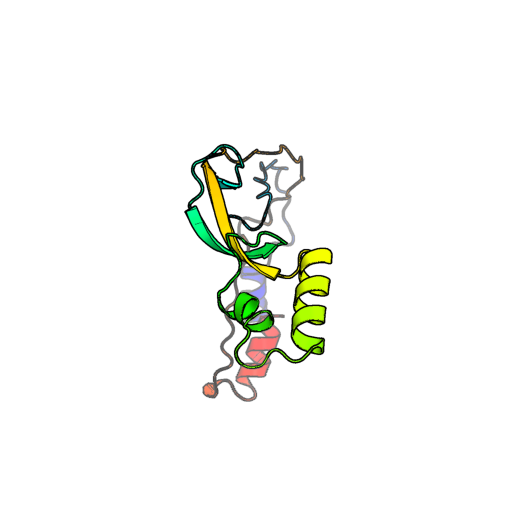 CA . LEU A 1 98 ? -9.133 -7.870 -19.879 1.00 59.59 98 LEU A CA 1
ATOM 792 C C . LEU A 1 98 ? -7.960 -7.594 -20.820 1.00 59.59 98 LEU A C 1
ATOM 794 O O . LEU A 1 98 ? -6.913 -7.141 -20.350 1.00 59.59 98 LEU A O 1
ATOM 798 N N . PRO A 1 99 ? -8.093 -7.867 -22.132 1.00 55.62 99 PRO A N 1
ATOM 799 C CA . PRO A 1 99 ? -7.037 -7.538 -23.077 1.00 55.62 99 PRO A CA 1
ATOM 800 C C . PRO A 1 99 ? -6.713 -6.047 -22.954 1.00 55.62 99 PRO A C 1
ATOM 802 O O . PRO A 1 99 ? -7.619 -5.217 -22.840 1.00 55.62 99 PRO A O 1
ATOM 805 N N . ALA A 1 100 ? -5.418 -5.723 -22.922 1.00 51.97 100 ALA A N 1
ATOM 806 C CA . ALA A 1 100 ? -4.944 -4.356 -22.770 1.00 51.97 100 ALA A CA 1
ATOM 807 C C . ALA A 1 100 ? -5.666 -3.440 -23.770 1.00 51.97 100 ALA A C 1
ATOM 809 O O . ALA A 1 100 ? -5.654 -3.687 -24.976 1.00 51.97 100 ALA A O 1
ATOM 810 N N . ALA A 1 101 ? -6.316 -2.387 -23.270 1.00 51.31 101 ALA A N 1
ATOM 811 C CA . ALA A 1 101 ? -6.928 -1.387 -24.129 1.00 51.31 101 ALA A CA 1
ATOM 812 C C . ALA A 1 101 ? -5.806 -0.599 -24.817 1.00 51.31 101 ALA A C 1
ATOM 814 O O . ALA A 1 101 ? -5.230 0.318 -24.232 1.00 51.31 101 ALA A O 1
ATOM 815 N N . THR A 1 102 ? -5.463 -0.972 -26.049 1.00 50.50 102 THR A N 1
ATOM 816 C CA . THR A 1 102 ? -4.538 -0.201 -26.878 1.00 50.50 102 THR A CA 1
ATOM 817 C C . THR A 1 102 ? -5.202 1.131 -27.223 1.00 50.50 102 THR A C 1
ATOM 819 O O . THR A 1 102 ? -6.123 1.182 -28.034 1.00 50.50 102 THR A O 1
ATOM 822 N N . SER A 1 103 ? -4.773 2.224 -26.592 1.00 46.97 103 SER A N 1
ATOM 823 C CA . SER A 1 103 ? -5.131 3.566 -27.049 1.00 46.97 103 SER A CA 1
ATOM 824 C C . SER A 1 103 ? -4.198 3.973 -28.184 1.00 46.97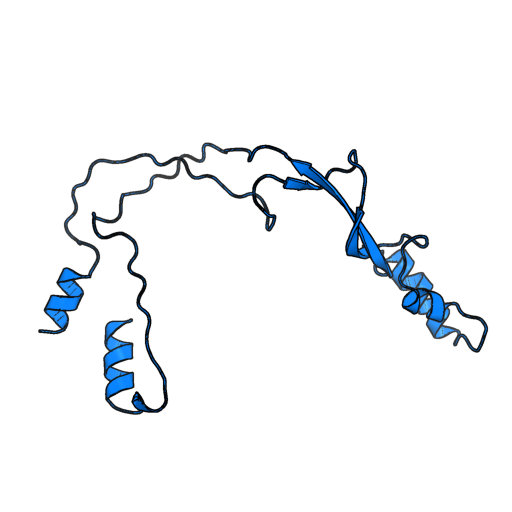 103 SER A C 1
ATOM 826 O O . SER A 1 103 ? -2.980 3.982 -28.003 1.00 46.97 103 SER A O 1
ATOM 828 N N . GLU A 1 104 ? -4.753 4.349 -29.335 1.00 47.12 104 GLU A N 1
ATOM 829 C CA . GLU A 1 104 ? -3.996 4.969 -30.425 1.00 47.12 104 GLU A CA 1
ATOM 830 C C . GLU A 1 104 ? -3.620 6.415 -30.069 1.00 47.12 104 GLU A C 1
ATOM 832 O O . GLU A 1 104 ? -4.148 7.370 -30.639 1.00 47.12 104 GLU A O 1
ATOM 837 N N . ASP A 1 105 ? -2.708 6.607 -29.116 1.00 46.56 105 ASP A N 1
ATOM 838 C CA . ASP A 1 105 ? -2.131 7.932 -28.910 1.00 46.56 105 ASP A CA 1
ATOM 839 C C . ASP A 1 105 ? -1.061 8.171 -29.975 1.00 46.56 105 ASP A C 1
ATOM 841 O O . ASP A 1 105 ? 0.011 7.557 -29.982 1.00 46.56 105 ASP A O 1
ATOM 845 N N . LYS A 1 106 ? -1.380 9.064 -30.917 1.00 46.91 106 LYS A N 1
ATOM 846 C CA . LYS A 1 106 ? -0.512 9.482 -32.024 1.00 46.91 106 LYS A CA 1
ATOM 847 C C . LYS A 1 106 ? 0.632 10.341 -31.490 1.00 46.91 106 LYS A C 1
ATOM 849 O O . LYS A 1 106 ? 0.666 11.547 -31.705 1.00 46.91 106 LYS A O 1
ATOM 854 N N . THR A 1 107 ? 1.573 9.729 -30.782 1.00 46.88 107 THR A N 1
ATOM 855 C CA . THR A 1 107 ? 2.795 10.425 -30.379 1.00 46.88 107 THR A CA 1
ATOM 856 C C . THR A 1 107 ? 3.826 10.267 -31.489 1.00 46.88 107 THR A C 1
ATOM 858 O O . THR A 1 107 ? 4.224 9.151 -31.822 1.00 46.88 107 THR A O 1
ATOM 861 N N . GLU A 1 108 ? 4.260 11.379 -32.081 1.00 49.72 108 GLU A N 1
ATOM 862 C CA . GLU A 1 108 ? 5.401 11.378 -32.996 1.00 49.72 108 GLU A CA 1
ATOM 863 C C . GLU A 1 108 ? 6.663 10.964 -32.233 1.00 49.72 108 GLU A C 1
ATOM 865 O O . GLU A 1 108 ? 7.230 11.735 -31.459 1.00 49.72 108 GLU A O 1
ATOM 870 N N . VAL A 1 109 ? 7.121 9.734 -32.452 1.00 51.41 109 VAL A N 1
ATOM 871 C CA . VAL A 1 109 ? 8.439 9.300 -31.996 1.00 51.41 109 VAL A CA 1
ATOM 872 C C . VAL A 1 109 ? 9.392 9.485 -33.164 1.00 51.41 109 VAL A C 1
ATOM 874 O O . VAL A 1 109 ? 9.379 8.716 -34.122 1.00 51.41 109 VAL A O 1
ATOM 877 N N . ARG A 1 110 ? 10.246 10.509 -33.094 1.00 50.50 110 ARG A N 1
ATOM 878 C CA . ARG A 1 110 ? 11.436 10.536 -33.949 1.00 50.50 110 ARG A CA 1
ATOM 879 C C . ARG A 1 110 ? 12.285 9.337 -33.532 1.00 50.50 110 ARG A C 1
ATOM 881 O O . ARG A 1 110 ? 12.628 9.274 -32.346 1.00 50.50 110 ARG A O 1
ATOM 888 N N . PRO A 1 111 ? 12.606 8.384 -34.427 1.00 50.00 111 PRO A N 1
ATOM 889 C CA . PRO A 1 111 ? 13.583 7.369 -34.085 1.00 50.00 111 PRO A CA 1
ATOM 890 C C . PRO A 1 111 ? 14.846 8.116 -33.658 1.00 50.00 111 PRO A C 1
ATOM 892 O O . PRO A 1 111 ? 15.438 8.874 -34.425 1.00 50.00 111 PRO A O 1
ATOM 895 N N . THR A 1 112 ? 15.210 7.968 -32.384 1.00 49.53 112 THR A N 1
ATOM 896 C CA . THR A 1 112 ? 16.604 8.193 -32.010 1.00 49.53 112 THR A CA 1
ATOM 897 C C . THR A 1 112 ? 17.389 7.222 -32.886 1.00 49.53 112 THR A C 1
ATOM 899 O O . THR A 1 112 ? 16.904 6.109 -33.081 1.00 49.53 112 THR A O 1
ATOM 902 N N . ALA A 1 113 ? 18.478 7.699 -33.492 1.00 52.09 113 ALA A N 1
ATOM 903 C CA . ALA A 1 113 ? 19.347 6.987 -34.434 1.00 52.09 113 ALA A CA 1
ATOM 904 C C . ALA A 1 113 ? 19.472 5.470 -34.168 1.00 52.09 113 ALA A C 1
ATOM 906 O O . ALA A 1 113 ? 19.279 5.034 -33.039 1.00 52.09 113 ALA A O 1
ATOM 907 N N . ASP A 1 114 ? 19.917 4.686 -35.158 1.00 50.06 114 ASP A N 1
ATOM 908 C CA . ASP A 1 114 ? 20.176 3.231 -35.047 1.00 50.06 114 ASP A CA 1
ATOM 909 C C . ASP A 1 114 ? 20.946 2.784 -33.775 1.00 50.06 114 ASP A C 1
ATOM 911 O O . ASP A 1 114 ? 20.904 1.616 -33.396 1.00 50.06 114 ASP A O 1
ATOM 915 N N . GLY A 1 115 ? 21.609 3.701 -33.064 1.00 54.12 115 GLY A N 1
ATOM 916 C CA . GLY A 1 115 ? 22.007 3.532 -31.667 1.00 54.12 115 GLY A CA 1
ATOM 917 C C . GLY A 1 115 ? 20.886 3.899 -30.691 1.00 54.12 115 GLY A C 1
ATOM 918 O O . GLY A 1 115 ? 20.857 5.026 -30.196 1.00 54.12 115 GLY A O 1
ATOM 919 N N . GLY A 1 116 ? 19.991 2.945 -30.409 1.00 52.34 116 GLY A N 1
ATOM 920 C CA . GLY A 1 116 ? 18.926 3.043 -29.400 1.00 52.34 116 GLY A CA 1
ATOM 921 C C . GLY A 1 116 ? 19.404 3.479 -27.997 1.00 52.34 116 GLY A C 1
ATOM 922 O O . GLY A 1 116 ? 20.557 3.856 -27.801 1.00 52.34 116 GLY A O 1
ATOM 923 N N . PRO A 1 117 ? 18.531 3.487 -26.974 1.00 57.00 117 PRO A N 1
ATOM 924 C CA . PRO A 1 117 ? 18.907 3.978 -25.647 1.00 57.00 117 PRO A CA 1
ATOM 925 C C . PRO A 1 117 ? 20.152 3.255 -25.110 1.00 57.00 117 PRO A C 1
ATOM 927 O O . PRO A 1 117 ? 20.172 2.031 -25.013 1.00 57.00 117 PRO A O 1
ATOM 930 N N . ILE A 1 118 ? 21.182 4.022 -24.745 1.00 65.69 118 ILE A N 1
ATOM 931 C CA . ILE A 1 118 ? 22.394 3.483 -24.124 1.00 65.69 118 ILE A CA 1
ATOM 932 C C . ILE A 1 118 ? 22.186 3.444 -22.619 1.00 65.69 118 ILE A C 1
ATOM 934 O O . ILE A 1 118 ? 21.885 4.463 -21.997 1.00 65.69 118 ILE A O 1
ATOM 938 N N . ILE A 1 119 ? 22.366 2.258 -22.046 1.00 69.88 119 ILE A N 1
ATOM 939 C CA . ILE A 1 119 ? 22.382 2.045 -20.602 1.00 69.88 119 ILE A CA 1
ATOM 940 C C . ILE A 1 119 ? 23.847 2.008 -20.172 1.00 69.88 119 ILE A C 1
ATOM 942 O O . ILE A 1 119 ? 24.597 1.128 -20.592 1.00 69.88 119 ILE A O 1
ATOM 946 N N . VAL A 1 120 ? 24.258 2.971 -19.347 1.00 73.12 120 VAL A N 1
ATOM 947 C CA . VAL A 1 120 ? 25.612 3.031 -18.784 1.00 73.12 120 VAL A CA 1
ATOM 948 C C . VAL A 1 120 ? 25.561 2.548 -17.338 1.00 73.12 120 VAL A C 1
ATOM 950 O O . VAL A 1 120 ? 24.895 3.154 -16.501 1.00 73.12 120 VAL A O 1
ATOM 953 N N . CYS A 1 121 ? 26.273 1.465 -17.034 1.00 79.19 121 CYS A N 1
ATOM 954 C CA . CYS A 1 121 ? 26.469 0.992 -15.665 1.00 79.19 121 CYS A CA 1
ATOM 955 C C . CYS A 1 121 ? 27.793 1.549 -15.128 1.00 79.19 121 CYS A C 1
ATOM 957 O O . CYS A 1 121 ? 28.858 1.226 -15.652 1.00 79.19 121 CYS A O 1
ATOM 959 N N . LEU A 1 122 ? 27.727 2.390 -14.096 1.00 81.75 122 LEU A N 1
ATOM 960 C CA . LEU A 1 122 ? 28.897 2.979 -13.443 1.00 81.75 122 LEU A CA 1
ATOM 961 C C . LEU A 1 122 ? 29.207 2.226 -12.147 1.00 81.75 122 LEU A C 1
ATOM 963 O O . LEU A 1 122 ? 28.354 2.150 -11.266 1.00 81.75 122 LEU A O 1
ATOM 967 N N . ASP A 1 123 ? 30.428 1.701 -12.026 1.00 82.19 123 ASP A N 1
ATOM 968 C CA . ASP A 1 123 ? 30.920 1.119 -10.775 1.00 82.19 123 ASP A CA 1
ATOM 969 C C . ASP A 1 123 ? 31.422 2.223 -9.830 1.00 82.19 123 ASP A C 1
ATOM 971 O O . ASP A 1 123 ? 32.229 3.073 -10.212 1.00 82.19 123 ASP A O 1
ATOM 975 N N . THR A 1 124 ? 30.950 2.197 -8.585 1.00 84.94 124 THR A N 1
ATOM 976 C CA . THR A 1 124 ? 31.381 3.087 -7.494 1.00 84.94 124 THR A CA 1
ATOM 977 C C . THR A 1 124 ? 31.916 2.299 -6.295 1.00 84.94 124 THR A C 1
ATOM 979 O O . THR A 1 124 ? 31.905 2.794 -5.168 1.00 84.94 124 THR A O 1
ATOM 982 N N . SER A 1 125 ? 32.336 1.050 -6.506 1.00 90.88 125 SER A N 1
ATOM 983 C CA . SER A 1 125 ? 32.975 0.210 -5.494 1.00 90.88 125 SER A CA 1
ATOM 984 C C . SER A 1 125 ? 34.232 0.865 -4.901 1.00 90.88 125 SER A C 1
ATOM 986 O O . SER A 1 125 ? 34.817 1.785 -5.473 1.00 90.88 125 SER A O 1
ATOM 988 N N . GLY A 1 126 ? 34.706 0.371 -3.751 1.00 86.75 126 GLY A N 1
ATOM 989 C CA . GLY A 1 126 ? 35.866 0.951 -3.055 1.00 86.75 126 GLY A CA 1
ATOM 990 C C . GLY A 1 126 ? 37.140 1.060 -3.912 1.00 86.75 126 GLY A C 1
ATOM 991 O O . GLY A 1 126 ? 37.928 1.983 -3.719 1.00 86.75 126 GLY A O 1
ATOM 992 N N . SER A 1 127 ? 37.316 0.187 -4.912 1.00 88.19 127 SER A N 1
ATOM 993 C CA . SER A 1 127 ? 38.425 0.225 -5.884 1.00 88.19 127 SER A CA 1
ATOM 994 C C . SER A 1 127 ? 38.372 1.385 -6.885 1.00 88.19 127 SER A C 1
ATOM 996 O O . SER A 1 127 ? 39.363 1.641 -7.581 1.00 88.19 127 SER A O 1
ATOM 998 N N . MET A 1 128 ? 37.234 2.074 -6.967 1.00 90.62 128 MET A N 1
ATOM 999 C CA . MET A 1 128 ? 37.019 3.232 -7.832 1.00 90.62 128 MET A CA 1
ATOM 1000 C C . MET A 1 128 ? 37.340 4.561 -7.138 1.00 90.62 128 MET A C 1
ATOM 1002 O O . MET A 1 128 ? 37.474 5.568 -7.829 1.00 90.62 128 MET A O 1
ATOM 1006 N N . SER A 1 129 ? 37.533 4.574 -5.814 1.00 90.00 129 SER A N 1
ATOM 1007 C CA . SER A 1 129 ? 37.740 5.801 -5.032 1.00 90.00 129 SER A CA 1
ATOM 1008 C C . SER A 1 129 ? 38.876 6.684 -5.575 1.00 90.00 129 SER A C 1
ATOM 1010 O O . SER A 1 129 ? 39.966 6.212 -5.916 1.00 90.00 129 SER A O 1
ATOM 1012 N N . GLY A 1 130 ? 38.617 7.992 -5.652 1.00 88.62 130 GLY A N 1
ATOM 1013 C CA . GLY A 1 130 ? 39.572 9.004 -6.102 1.00 88.62 130 GLY A CA 1
ATOM 1014 C C . GLY A 1 130 ? 39.471 9.305 -7.600 1.00 88.62 130 GLY A C 1
ATOM 1015 O O . GLY A 1 130 ? 38.397 9.585 -8.129 1.00 88.62 130 GLY A O 1
ATOM 1016 N N . ALA A 1 131 ? 40.605 9.297 -8.304 1.00 87.56 131 ALA A N 1
ATOM 1017 C CA . ALA A 1 131 ? 40.669 9.757 -9.695 1.00 87.56 131 ALA A CA 1
ATOM 1018 C C . ALA A 1 131 ? 39.819 8.912 -10.664 1.00 87.56 131 ALA A C 1
ATOM 1020 O O . ALA A 1 131 ? 39.294 9.440 -11.643 1.00 87.56 131 ALA A O 1
ATOM 1021 N N . ARG A 1 132 ? 39.660 7.610 -10.395 1.00 85.88 132 ARG A N 1
ATOM 1022 C CA . ARG A 1 132 ? 38.912 6.688 -11.267 1.00 85.88 132 ARG A CA 1
ATOM 1023 C C . ARG A 1 132 ? 37.412 6.976 -11.233 1.00 85.88 132 ARG A C 1
ATOM 1025 O O . ARG A 1 132 ? 36.789 7.047 -12.287 1.00 85.88 132 ARG A O 1
ATOM 1032 N N . GLU A 1 133 ? 36.861 7.223 -10.049 1.00 86.12 133 GLU A N 1
ATOM 1033 C CA . GLU A 1 133 ? 35.474 7.647 -9.857 1.00 86.12 133 GLU A CA 1
ATOM 1034 C C . GLU A 1 133 ? 35.195 8.997 -10.530 1.00 86.12 133 GLU A C 1
ATOM 1036 O O . GLU A 1 133 ? 34.180 9.142 -11.209 1.00 86.12 133 GLU A O 1
ATOM 1041 N N . ALA A 1 134 ? 36.106 9.970 -10.402 1.00 83.62 134 ALA A N 1
ATOM 1042 C CA . ALA A 1 134 ? 35.957 11.276 -11.045 1.00 83.62 134 ALA A CA 1
ATOM 1043 C C . ALA A 1 134 ? 35.906 11.161 -12.579 1.00 83.62 134 ALA A C 1
ATOM 1045 O O . ALA A 1 134 ? 35.044 11.761 -13.219 1.00 83.62 134 ALA A O 1
ATOM 1046 N N . VAL A 1 135 ? 36.785 10.346 -13.170 1.00 82.75 135 VAL A N 1
ATOM 1047 C CA . VAL A 1 135 ? 36.789 10.097 -14.6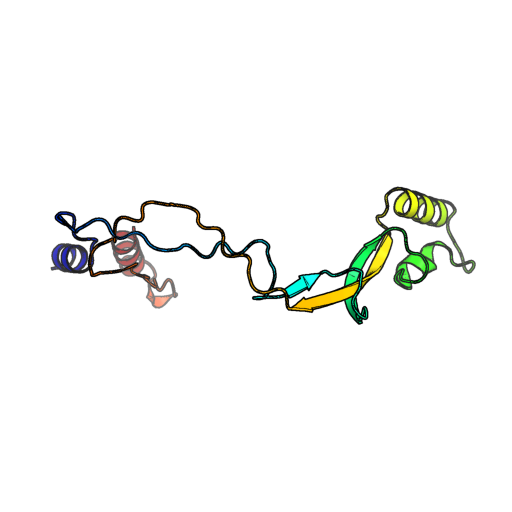19 1.00 82.75 135 VAL A CA 1
ATOM 1048 C C . VAL A 1 135 ? 35.523 9.357 -15.056 1.00 82.75 135 VAL A C 1
ATOM 1050 O O . VAL A 1 135 ? 34.911 9.758 -16.041 1.00 82.75 135 VAL A O 1
ATOM 1053 N N . ALA A 1 136 ? 35.087 8.329 -14.321 1.00 79.94 136 ALA A N 1
ATOM 1054 C CA . ALA A 1 136 ? 33.878 7.572 -14.648 1.00 79.94 136 ALA A CA 1
ATOM 1055 C C . ALA A 1 136 ? 32.612 8.451 -14.613 1.00 79.94 136 ALA A C 1
ATOM 1057 O O . ALA A 1 136 ? 31.791 8.396 -15.529 1.00 79.94 136 ALA A O 1
ATOM 1058 N N . LYS A 1 137 ? 32.484 9.326 -13.606 1.00 78.50 137 LYS A N 1
ATOM 1059 C CA . LYS A 1 137 ? 31.374 10.286 -13.494 1.00 78.50 137 LYS A CA 1
ATOM 1060 C C . LYS A 1 137 ? 31.341 11.290 -14.646 1.00 78.50 137 LYS A C 1
ATOM 1062 O O . LYS A 1 137 ? 30.269 11.544 -15.178 1.00 78.50 137 LYS A O 1
ATOM 1067 N N . CYS A 1 138 ? 32.496 11.810 -15.065 1.00 75.81 138 CYS A N 1
ATOM 1068 C CA . CYS A 1 138 ? 32.600 12.720 -16.213 1.00 75.81 138 CYS A CA 1
ATOM 1069 C C . CYS A 1 138 ? 32.224 12.076 -17.558 1.00 75.81 138 CYS A C 1
ATOM 1071 O O . CYS A 1 138 ? 32.032 12.797 -18.529 1.00 75.81 138 CYS A O 1
ATOM 1073 N N . VAL A 1 139 ? 32.198 10.743 -17.650 1.00 69.94 139 VAL A N 1
ATOM 1074 C CA . VAL A 1 139 ? 31.828 10.014 -18.876 1.00 69.94 139 VAL A CA 1
ATOM 1075 C C . VAL A 1 139 ? 30.339 9.671 -18.901 1.00 69.94 139 VAL A C 1
ATOM 1077 O O . VAL A 1 139 ? 29.755 9.578 -19.977 1.00 69.94 139 VAL A O 1
ATOM 1080 N N . GLY A 1 140 ? 29.731 9.449 -17.733 1.00 62.97 140 GLY A N 1
ATOM 1081 C CA . GLY A 1 140 ? 28.309 9.122 -17.624 1.00 62.97 140 GLY A CA 1
ATOM 1082 C C . GLY A 1 140 ? 27.360 10.326 -17.600 1.00 62.97 140 GLY A C 1
ATOM 1083 O O . GLY A 1 140 ? 26.162 10.127 -17.794 1.00 62.97 140 GLY A O 1
ATOM 1084 N N . LEU A 1 141 ? 27.877 11.533 -17.344 1.00 56.66 141 LEU A N 1
ATOM 1085 C CA . LEU A 1 141 ? 27.146 12.810 -17.341 1.00 56.66 141 LEU A CA 1
ATOM 1086 C C . LEU A 1 141 ? 27.463 13.621 -18.600 1.00 56.66 141 LEU A C 1
ATOM 1088 O O . LEU A 1 141 ? 26.511 14.211 -19.156 1.00 56.66 141 LEU A O 1
#